Protein AF-A0A1J3K9E8-F1 (afdb_monomer)

Secondary structure (DSSP, 8-state):
-GGGGG-SPPPHHHHHHHHHHTS-GGGHHHHHHHHT-SSPPP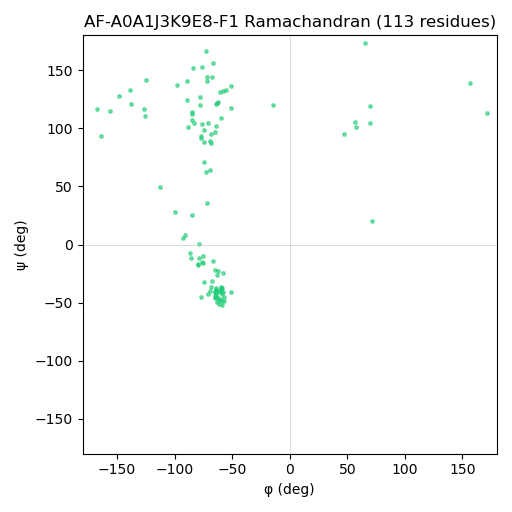HHHHHHHHHHHHHHHHHHH------------------------------------------PPP-S--GGG--

Radius of gyration: 34.12 Å; Cα contacts (8 Å, |Δi|>4): 12; chains: 1; bounding box: 52×41×103 Å

Mean predicted aligned error: 19.5 Å

Solvent-acc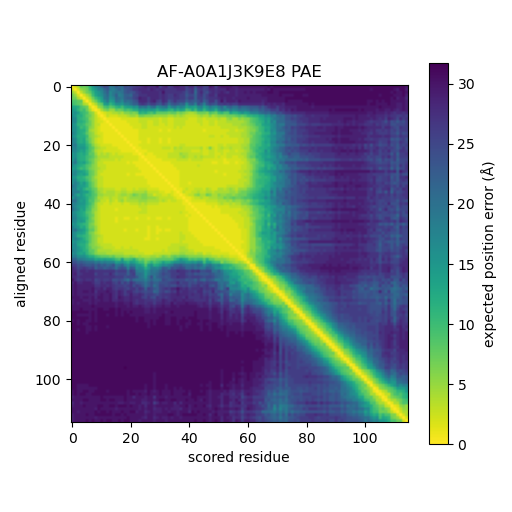essible surface area (backbone atoms only — not comparable to full-atom values): 8252 Å² total; per-residue (Å²): 121,81,73,69,78,65,74,63,81,78,49,73,64,60,54,50,52,56,54,57,72,70,55,61,78,89,47,44,70,60,50,55,57,54,72,70,45,98,61,86,79,50,72,68,58,51,51,53,52,51,53,54,48,52,54,50,51,57,57,71,72,47,84,78,77,67,80,86,78,78,84,79,79,78,82,76,81,78,82,86,83,89,78,92,77,90,78,95,77,82,89,84,83,90,84,82,90,80,90,81,85,75,84,75,78,84,85,86,72,64,82,87,74,74,124

Organism: Noccaea caerulescens (NCBI:txid107243)

Sequence (115 aa):
DELALLGKPMDQEDLIEQILAGLSEDYKPEIDAIHGRDVTISYSELHERLLNREAMIMCNESPAAMPIVAHATDTRSRQPWKNNSNQNQSRFPNQQMGPNRFSKPYLGRCQACGT

Structure (mmCIF, N/CA/C/O backbone):
data_AF-A0A1J3K9E8-F1
#
_entry.id   AF-A0A1J3K9E8-F1
#
loop_
_atom_site.group_PDB
_atom_site.id
_atom_site.type_symbol
_atom_site.label_atom_id
_atom_site.label_alt_id
_atom_site.label_comp_id
_atom_site.label_asym_id
_atom_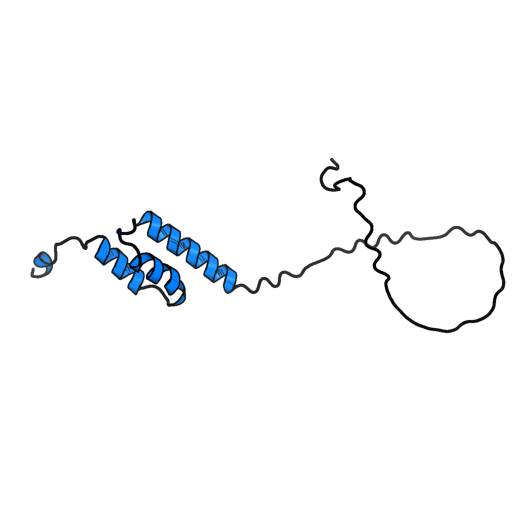site.label_entity_id
_atom_site.label_seq_id
_atom_site.pdbx_PDB_ins_code
_atom_site.Cartn_x
_atom_site.Cartn_y
_atom_site.Cartn_z
_atom_site.occupancy
_atom_site.B_iso_or_equiv
_atom_site.auth_seq_id
_atom_site.auth_comp_id
_atom_site.auth_asym_id
_atom_site.auth_atom_id
_atom_site.pdbx_PDB_model_num
ATOM 1 N N . ASP A 1 1 ? -14.010 -23.659 29.645 1.00 45.31 1 ASP A N 1
ATOM 2 C CA . ASP A 1 1 ? -13.492 -22.939 28.470 1.00 45.31 1 ASP A CA 1
ATOM 3 C C . ASP A 1 1 ? -12.684 -21.716 28.845 1.00 45.31 1 ASP A C 1
ATOM 5 O O . ASP A 1 1 ? -13.242 -20.657 29.093 1.00 45.31 1 ASP A O 1
ATOM 9 N N . GLU A 1 2 ? -11.361 -21.857 28.860 1.00 45.97 2 GLU A N 1
ATOM 10 C CA . GLU A 1 2 ? -10.431 -20.718 28.940 1.00 45.97 2 GLU A CA 1
ATOM 11 C C . GLU A 1 2 ? -10.325 -19.963 27.598 1.00 45.97 2 GLU A C 1
ATOM 13 O O . GLU A 1 2 ? -9.818 -18.848 27.549 1.00 45.97 2 GLU A O 1
ATOM 18 N N . LEU A 1 3 ? -10.889 -20.520 26.516 1.00 55.44 3 LEU A N 1
ATOM 19 C CA . LEU A 1 3 ? -10.940 -19.897 25.187 1.00 55.44 3 LEU A CA 1
ATOM 20 C C . LEU A 1 3 ? -11.984 -18.769 25.075 1.00 55.44 3 LEU A C 1
ATOM 22 O O . LEU A 1 3 ? -11.912 -17.962 24.155 1.00 55.44 3 LEU A O 1
ATOM 26 N N . ALA A 1 4 ? -12.928 -18.668 26.019 1.00 53.81 4 ALA A N 1
ATOM 27 C CA . ALA A 1 4 ? -13.939 -17.605 26.043 1.00 53.81 4 ALA A CA 1
ATOM 28 C C . ALA A 1 4 ? -13.408 -16.260 26.594 1.00 53.81 4 ALA A C 1
ATOM 30 O O . ALA A 1 4 ? -14.074 -15.236 26.459 1.00 53.81 4 ALA A O 1
ATOM 31 N N . LEU A 1 5 ? -12.208 -16.243 27.192 1.00 47.72 5 LEU A N 1
ATOM 32 C CA . LEU A 1 5 ? -11.559 -15.043 27.748 1.00 47.72 5 LEU A CA 1
ATOM 33 C C . LEU A 1 5 ? -10.758 -14.231 26.711 1.00 47.72 5 LEU A C 1
ATOM 35 O O . LEU A 1 5 ? -10.402 -13.089 26.983 1.00 47.72 5 LEU A O 1
ATOM 39 N N . LEU A 1 6 ? -10.522 -14.787 25.518 1.00 56.91 6 LEU A N 1
ATOM 40 C CA . LEU A 1 6 ? -9.852 -14.122 24.388 1.00 56.91 6 LEU A CA 1
ATOM 41 C C . LEU A 1 6 ? -10.829 -13.396 23.445 1.00 56.91 6 LEU A C 1
ATOM 43 O O . LEU A 1 6 ? -10.431 -12.915 22.392 1.00 56.91 6 LEU A O 1
ATOM 47 N N . GLY A 1 7 ? -12.110 -13.303 23.818 1.00 54.78 7 GLY A N 1
ATOM 48 C CA . GLY A 1 7 ? -13.203 -12.754 23.009 1.00 54.78 7 GLY A CA 1
ATOM 49 C C . GLY A 1 7 ? -13.203 -11.234 22.823 1.00 54.78 7 GLY A C 1
ATOM 50 O O . GLY A 1 7 ? -14.278 -10.636 22.794 1.00 54.78 7 GLY A O 1
ATOM 51 N N . LYS A 1 8 ? -12.037 -10.592 22.708 1.00 62.69 8 LYS A N 1
ATOM 52 C CA . LYS A 1 8 ? -11.972 -9.253 22.121 1.00 62.69 8 LYS A CA 1
ATOM 53 C C . LYS A 1 8 ? -11.787 -9.419 20.612 1.00 62.69 8 LYS A C 1
ATOM 55 O O . LYS A 1 8 ? -10.861 -10.126 20.216 1.00 62.69 8 LYS A O 1
ATOM 60 N 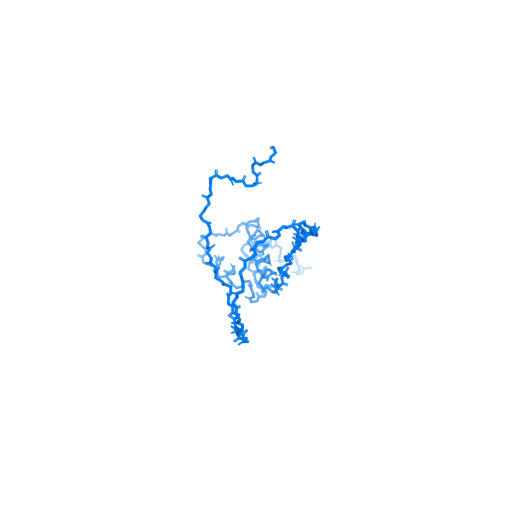N . PRO A 1 9 ? -12.663 -8.842 19.768 1.00 70.81 9 PRO A N 1
ATOM 61 C CA . PRO A 1 9 ? -12.363 -8.761 18.345 1.00 70.81 9 PRO A CA 1
ATOM 62 C C . PRO A 1 9 ? -11.008 -8.064 18.199 1.00 70.81 9 PRO A C 1
ATOM 64 O O . PRO A 1 9 ? -10.765 -7.075 18.887 1.00 70.81 9 PRO A O 1
ATOM 67 N N . MET A 1 10 ? -10.120 -8.630 17.383 1.00 79.88 10 MET A N 1
ATOM 68 C CA . MET A 1 10 ? -8.815 -8.028 17.128 1.00 79.88 10 MET A CA 1
ATOM 69 C C . MET A 1 10 ? -9.033 -6.647 16.517 1.00 79.88 10 MET A C 1
ATOM 71 O O . MET A 1 10 ? -9.866 -6.504 15.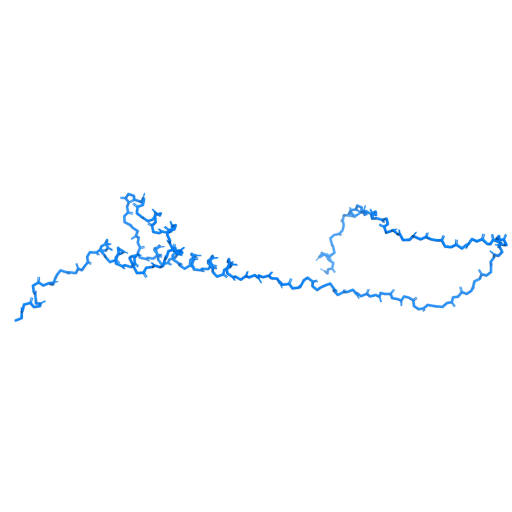613 1.00 79.88 10 MET A O 1
ATOM 75 N N . ASP A 1 11 ? -8.345 -5.643 17.053 1.00 88.81 11 ASP A N 1
ATOM 76 C CA . ASP A 1 11 ? -8.525 -4.274 16.599 1.00 88.81 11 ASP A CA 1
ATOM 77 C C . ASP A 1 11 ? -8.024 -4.135 15.152 1.00 88.81 11 ASP A C 1
ATOM 79 O O . ASP A 1 11 ? -7.231 -4.938 14.648 1.00 88.81 11 ASP A O 1
ATOM 83 N N . GLN A 1 12 ? -8.535 -3.131 14.436 1.00 90.62 12 GLN A N 1
ATOM 84 C CA . GLN A 1 12 ? -8.200 -2.950 13.021 1.00 90.62 12 GLN A CA 1
ATOM 85 C C . GLN A 1 12 ? -6.689 -2.769 12.813 1.00 90.62 12 GLN A C 1
ATOM 87 O O . GLN A 1 12 ? -6.148 -3.287 11.838 1.00 90.62 12 GLN A O 1
ATOM 92 N N . GLU A 1 13 ? -6.028 -2.061 13.729 1.00 91.19 13 GLU A N 1
ATOM 93 C CA . GLU A 1 13 ? -4.578 -1.848 13.733 1.00 91.19 13 GLU A CA 1
ATOM 94 C C . GLU A 1 13 ? -3.818 -3.174 13.851 1.00 91.19 13 GLU A C 1
ATOM 9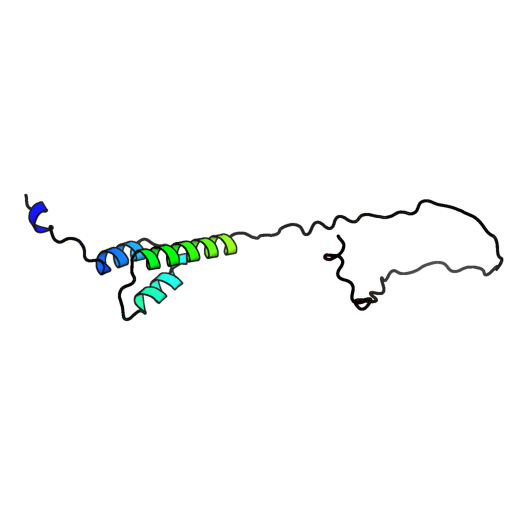6 O O . GLU A 1 13 ? -3.014 -3.480 12.975 1.00 91.19 13 GLU A O 1
ATOM 101 N N . ASP A 1 14 ? -4.162 -4.013 14.832 1.00 91.75 14 ASP A N 1
ATOM 102 C CA . ASP A 1 14 ? -3.547 -5.331 15.039 1.00 91.75 14 ASP A CA 1
ATOM 103 C C . ASP A 1 14 ? -3.694 -6.240 13.808 1.00 91.75 14 ASP A C 1
ATOM 105 O O . ASP A 1 14 ? -2.767 -6.951 13.411 1.00 91.75 14 ASP A O 1
ATOM 109 N N . LEU A 1 15 ? -4.867 -6.214 13.166 1.00 92.31 15 LEU A N 1
ATOM 110 C CA . LEU A 1 15 ? -5.111 -6.964 11.933 1.00 92.31 15 LEU A CA 1
ATOM 111 C C . LEU A 1 15 ? -4.235 -6.462 10.781 1.00 92.31 15 LEU A C 1
ATOM 113 O O . LEU A 1 15 ? -3.728 -7.269 10.001 1.00 92.31 15 LEU A O 1
ATOM 117 N N . ILE A 1 16 ? -4.057 -5.145 10.659 1.00 94.44 16 ILE A N 1
ATOM 118 C CA . ILE A 1 16 ? -3.180 -4.551 9.644 1.00 94.44 16 ILE A CA 1
ATOM 119 C C . ILE A 1 16 ? -1.730 -4.951 9.917 1.00 94.44 16 ILE A C 1
ATOM 121 O O . ILE A 1 16 ? -1.058 -5.411 8.998 1.00 94.44 16 ILE A O 1
ATOM 125 N N . GLU A 1 17 ? -1.261 -4.857 11.160 1.00 94.19 17 GLU A N 1
ATOM 126 C CA . GLU A 1 17 ? 0.089 -5.280 11.542 1.00 94.19 17 GLU A CA 1
ATOM 127 C C . GLU A 1 17 ? 0.331 -6.761 11.238 1.00 94.19 17 GLU A C 1
ATOM 129 O O . GLU A 1 17 ? 1.369 -7.115 10.676 1.00 94.19 17 GLU A O 1
ATOM 134 N N . GLN A 1 18 ? -0.643 -7.629 11.523 1.00 94.06 18 GLN A N 1
ATOM 135 C CA . GLN A 1 18 ? -0.537 -9.053 11.213 1.00 94.06 18 GLN A CA 1
ATOM 136 C C . GLN A 1 18 ? -0.445 -9.314 9.703 1.00 94.06 18 GLN A C 1
ATOM 138 O O . GLN A 1 18 ? 0.325 -10.177 9.277 1.00 94.06 18 GLN A O 1
ATOM 143 N N . ILE A 1 19 ? -1.205 -8.572 8.890 1.00 95.06 19 ILE A N 1
ATOM 144 C CA . ILE A 1 19 ? -1.114 -8.649 7.427 1.00 95.06 19 ILE A CA 1
ATOM 145 C C . ILE A 1 19 ? 0.279 -8.208 6.969 1.00 95.06 19 ILE A C 1
ATOM 147 O O . ILE A 1 19 ? 0.921 -8.934 6.212 1.00 95.06 19 ILE A O 1
ATOM 151 N N . LEU A 1 20 ? 0.766 -7.056 7.443 1.00 95.88 20 LEU A N 1
ATOM 152 C CA . LEU A 1 20 ? 2.064 -6.503 7.046 1.00 95.88 20 LEU A CA 1
ATOM 153 C C . LEU A 1 20 ? 3.236 -7.401 7.462 1.00 95.88 20 LEU A C 1
ATOM 155 O O . LEU A 1 20 ? 4.177 -7.565 6.690 1.00 95.88 20 LEU A O 1
ATOM 159 N N . ALA A 1 21 ? 3.159 -8.034 8.635 1.00 95.00 21 ALA A N 1
ATOM 160 C CA . ALA A 1 21 ? 4.164 -8.978 9.122 1.00 95.00 21 ALA A CA 1
ATOM 161 C C . ALA A 1 21 ? 4.277 -10.251 8.261 1.00 95.00 21 ALA A C 1
ATOM 163 O O . ALA A 1 21 ? 5.302 -10.930 8.301 1.00 95.00 21 ALA A O 1
ATOM 164 N N . GLY A 1 22 ? 3.232 -10.586 7.497 1.00 94.75 22 GLY A N 1
ATOM 165 C CA . GLY A 1 22 ? 3.212 -11.737 6.593 1.00 94.75 22 GLY A CA 1
ATOM 166 C C . GLY A 1 22 ? 3.769 -11.466 5.191 1.00 94.75 22 GLY A C 1
ATOM 167 O O . GLY A 1 22 ? 3.883 -12.408 4.406 1.00 94.75 22 GLY A O 1
ATOM 168 N N . LEU A 1 23 ? 4.089 -10.215 4.849 1.00 95.94 23 LEU A N 1
ATOM 169 C CA . LEU A 1 23 ? 4.561 -9.840 3.513 1.00 95.94 23 LEU A CA 1
ATOM 170 C C . LEU A 1 23 ? 6.075 -10.054 3.351 1.00 95.94 23 LEU A C 1
ATOM 172 O O . LEU A 1 23 ? 6.842 -9.972 4.310 1.00 95.94 23 LEU A O 1
ATOM 176 N N . SER A 1 24 ? 6.519 -10.317 2.116 1.00 95.31 24 SER A N 1
ATOM 177 C CA . SER A 1 24 ? 7.945 -10.433 1.781 1.00 95.31 24 SER A CA 1
ATOM 178 C C . SER A 1 24 ? 8.656 -9.072 1.785 1.00 95.31 24 SER A C 1
ATOM 180 O O . SER A 1 24 ? 8.022 -8.015 1.757 1.00 95.31 24 SER A O 1
ATOM 182 N N . GLU A 1 25 ? 9.995 -9.086 1.772 1.00 94.81 25 GLU A N 1
ATOM 183 C CA . GLU A 1 25 ? 10.825 -7.869 1.750 1.00 94.81 25 GLU A CA 1
ATOM 184 C C . GLU A 1 25 ? 10.534 -6.970 0.534 1.00 94.81 25 GLU A C 1
ATOM 186 O O . GLU A 1 25 ? 10.687 -5.750 0.604 1.00 94.81 25 GLU A O 1
ATOM 191 N N . ASP A 1 26 ? 10.011 -7.537 -0.553 1.00 95.69 26 ASP A N 1
ATOM 192 C CA . ASP A 1 26 ? 9.615 -6.780 -1.738 1.00 95.69 26 ASP A CA 1
ATOM 193 C C . ASP A 1 26 ? 8.499 -5.768 -1.451 1.00 95.69 26 ASP A C 1
ATOM 195 O O . ASP A 1 26 ? 8.390 -4.775 -2.164 1.00 95.69 26 ASP A O 1
ATOM 199 N N . TYR A 1 27 ? 7.707 -5.953 -0.393 1.00 97.19 27 TYR A N 1
ATOM 200 C CA . TYR A 1 27 ? 6.650 -5.026 0.036 1.00 97.19 27 TYR A CA 1
ATOM 201 C C . TYR A 1 27 ? 7.127 -4.004 1.076 1.00 97.19 27 TYR A C 1
ATOM 203 O O . TYR A 1 27 ? 6.332 -3.214 1.585 1.00 97.19 27 TYR A O 1
ATOM 211 N N . LYS A 1 28 ? 8.426 -3.982 1.397 1.00 95.88 28 LYS A N 1
ATOM 212 C CA . LYS A 1 28 ? 9.006 -3.046 2.367 1.00 95.88 28 LYS A CA 1
ATOM 213 C C . LYS A 1 28 ? 8.644 -1.570 2.123 1.00 95.88 28 LYS A C 1
ATOM 215 O O . LYS A 1 28 ? 8.343 -0.899 3.108 1.00 95.88 28 LYS A O 1
ATOM 220 N N . PRO A 1 29 ? 8.608 -1.048 0.879 1.00 95.88 29 PRO A N 1
ATOM 221 C CA . PRO A 1 29 ? 8.202 0.338 0.641 1.00 95.88 29 PRO A CA 1
ATOM 222 C C . PRO A 1 29 ? 6.776 0.639 1.121 1.00 95.88 29 PRO A C 1
ATOM 224 O O . PRO A 1 29 ? 6.529 1.701 1.684 1.00 95.88 29 PRO A O 1
ATOM 227 N N . GLU A 1 30 ? 5.845 -0.293 0.931 1.00 96.38 30 GLU A N 1
ATOM 228 C CA . GLU A 1 30 ? 4.457 -0.183 1.374 1.00 96.38 30 GLU A CA 1
ATOM 229 C C . GLU A 1 30 ? 4.350 -0.298 2.893 1.00 96.38 30 GLU A C 1
ATOM 231 O O . GLU A 1 30 ? 3.640 0.501 3.500 1.00 96.38 30 GLU A O 1
ATOM 236 N N . ILE A 1 31 ? 5.086 -1.228 3.509 1.00 96.38 31 ILE A N 1
ATOM 237 C CA . ILE A 1 31 ? 5.146 -1.383 4.971 1.00 96.38 31 ILE A CA 1
ATOM 238 C C . ILE A 1 31 ? 5.644 -0.083 5.620 1.00 96.38 31 ILE A C 1
ATOM 240 O O . ILE A 1 31 ? 4.975 0.471 6.491 1.00 96.38 31 ILE A O 1
ATOM 244 N N . ASP A 1 32 ? 6.778 0.448 5.154 1.00 96.44 32 ASP A N 1
ATOM 245 C CA . ASP A 1 32 ? 7.364 1.682 5.685 1.00 96.44 32 ASP A CA 1
ATOM 246 C C . ASP A 1 32 ? 6.427 2.888 5.445 1.00 96.44 32 ASP A C 1
ATOM 248 O O . ASP A 1 32 ? 6.254 3.736 6.324 1.00 96.44 32 ASP A O 1
ATOM 252 N N . ALA A 1 33 ? 5.761 2.951 4.283 1.00 95.44 33 ALA A N 1
ATOM 253 C CA . ALA A 1 33 ? 4.795 4.004 3.970 1.00 95.44 33 ALA A CA 1
ATOM 254 C C . ALA A 1 33 ? 3.527 3.948 4.836 1.00 95.44 33 ALA A C 1
ATOM 256 O O . ALA A 1 33 ? 2.937 4.996 5.097 1.00 95.44 33 ALA A O 1
ATOM 257 N N . ILE A 1 34 ? 3.091 2.759 5.260 1.00 95.31 34 ILE A N 1
ATOM 258 C CA . ILE A 1 34 ? 1.937 2.593 6.152 1.00 95.31 34 ILE A CA 1
ATOM 259 C C . ILE A 1 34 ? 2.323 2.943 7.589 1.00 95.31 34 ILE A C 1
ATOM 261 O O . ILE A 1 34 ? 1.605 3.713 8.220 1.00 95.31 34 ILE A O 1
ATOM 265 N N . HIS A 1 35 ? 3.473 2.467 8.079 1.00 94.50 35 HIS A N 1
ATOM 266 C CA . HIS A 1 35 ? 3.970 2.810 9.418 1.00 94.50 35 HIS A CA 1
ATOM 267 C C . HIS A 1 35 ? 4.279 4.305 9.586 1.00 94.50 35 HIS A C 1
ATOM 269 O O . HIS A 1 35 ? 4.234 4.823 10.696 1.00 94.50 35 HIS A O 1
ATOM 275 N N . GLY A 1 36 ? 4.589 5.013 8.496 1.00 94.69 36 GLY A N 1
ATOM 276 C CA . GLY A 1 36 ? 4.822 6.458 8.508 1.00 94.69 36 GLY A CA 1
ATOM 277 C C . GLY A 1 36 ? 3.558 7.326 8.545 1.00 94.69 36 GLY A C 1
ATOM 278 O O . GLY A 1 36 ? 3.681 8.549 8.488 1.00 94.69 36 GLY A O 1
ATOM 279 N N . ARG A 1 37 ? 2.352 6.744 8.576 1.00 94.12 37 ARG A N 1
ATOM 280 C CA . ARG A 1 37 ? 1.094 7.504 8.625 1.00 94.12 37 ARG A CA 1
ATOM 281 C C . ARG A 1 37 ? 0.669 7.796 10.059 1.00 94.12 37 ARG A C 1
ATOM 283 O O . ARG A 1 37 ? 0.688 6.915 10.905 1.00 94.12 37 ARG A O 1
ATOM 290 N N . ASP A 1 38 ? 0.152 9.004 10.274 1.00 92.50 38 ASP A N 1
ATOM 291 C CA . ASP A 1 38 ? -0.452 9.411 11.552 1.00 92.50 38 ASP A CA 1
ATOM 292 C C . ASP A 1 38 ? -1.863 8.827 11.771 1.00 92.50 38 ASP A C 1
ATOM 294 O O . ASP A 1 38 ? -2.397 8.880 12.876 1.00 92.50 38 ASP A O 1
ATOM 298 N N . VAL A 1 39 ? -2.499 8.313 10.709 1.00 92.81 39 VAL A N 1
ATOM 299 C CA . VAL A 1 39 ? -3.867 7.771 10.723 1.00 92.81 39 VAL A CA 1
ATOM 300 C C . VAL A 1 39 ? -3.863 6.346 10.191 1.00 92.81 39 VAL A C 1
ATOM 302 O O . VAL A 1 39 ? -3.186 6.038 9.205 1.00 92.81 39 VAL A O 1
ATOM 305 N N . THR A 1 40 ? -4.682 5.498 10.809 1.00 91.62 40 THR A N 1
ATOM 306 C CA . THR A 1 40 ? -4.877 4.111 10.400 1.00 91.62 40 THR A CA 1
ATOM 307 C C . THR A 1 40 ? -5.364 4.001 8.961 1.00 91.62 40 THR A C 1
ATOM 309 O O . THR A 1 40 ? -6.301 4.674 8.525 1.00 91.62 40 THR A O 1
ATOM 312 N N . ILE A 1 41 ? -4.713 3.126 8.196 1.00 95.50 41 ILE A N 1
ATOM 313 C CA . ILE A 1 41 ? -5.124 2.829 6.827 1.00 95.50 41 ILE A CA 1
ATOM 314 C C . ILE A 1 41 ? -6.426 2.015 6.836 1.00 95.50 41 ILE A C 1
ATOM 316 O O . ILE A 1 41 ? -6.631 1.131 7.669 1.00 95.50 41 ILE A O 1
ATOM 320 N N . SER A 1 42 ? -7.327 2.314 5.901 1.00 96.31 42 SER A N 1
ATOM 321 C CA . SER A 1 42 ? -8.525 1.495 5.687 1.00 96.31 42 SER A CA 1
ATOM 322 C C . SER A 1 42 ? -8.178 0.203 4.943 1.00 96.31 42 SER A C 1
ATOM 324 O O . SER A 1 42 ? -7.247 0.174 4.139 1.00 96.31 42 SER A O 1
ATOM 326 N N . TYR A 1 43 ? -8.957 -0.863 5.139 1.00 95.56 43 TYR A N 1
ATOM 327 C CA . TYR A 1 43 ? -8.712 -2.134 4.447 1.00 95.56 43 TYR A CA 1
ATOM 328 C C . TYR A 1 43 ? -8.774 -2.030 2.920 1.00 95.56 43 TYR A C 1
ATOM 330 O O . TYR A 1 43 ? -7.992 -2.685 2.236 1.00 95.56 43 TYR A O 1
ATOM 338 N N . SER A 1 44 ? -9.670 -1.200 2.376 1.00 96.88 44 SER A N 1
ATOM 339 C CA . SER A 1 44 ? -9.755 -0.976 0.929 1.00 96.88 44 SER A CA 1
ATOM 340 C C . SER A 1 44 ? -8.484 -0.331 0.390 1.00 96.88 44 SER A C 1
ATOM 342 O O . SER A 1 44 ? -7.938 -0.788 -0.609 1.00 96.88 44 SER A O 1
ATOM 344 N N . GLU A 1 45 ? -7.973 0.687 1.084 1.00 97.06 45 GLU A N 1
ATOM 345 C CA . GLU A 1 45 ? -6.755 1.369 0.659 1.00 97.06 45 GLU A CA 1
ATOM 346 C C . GLU A 1 45 ? -5.521 0.470 0.814 1.00 97.06 45 GLU A C 1
ATOM 348 O O . GLU A 1 45 ? -4.671 0.438 -0.075 1.00 97.06 45 GLU A O 1
ATOM 353 N N . LEU A 1 46 ? -5.434 -0.297 1.907 1.00 97.00 46 LEU A N 1
ATOM 354 C CA . LEU A 1 46 ? -4.376 -1.289 2.105 1.00 97.00 46 LEU A CA 1
ATOM 355 C C . LEU A 1 46 ? -4.363 -2.301 0.954 1.00 97.00 46 LEU A C 1
ATOM 357 O O . LEU A 1 46 ? -3.317 -2.547 0.358 1.00 97.00 46 LEU A O 1
ATOM 361 N N . HIS A 1 47 ? -5.528 -2.846 0.606 1.00 97.19 47 HIS A N 1
ATOM 362 C CA . HIS A 1 47 ? -5.666 -3.806 -0.483 1.00 97.19 47 HIS A CA 1
ATOM 363 C C . HIS A 1 47 ? -5.229 -3.217 -1.833 1.00 97.19 47 HIS A C 1
ATOM 365 O O . HIS A 1 47 ? -4.446 -3.835 -2.553 1.00 97.19 47 HIS A O 1
ATOM 371 N N . GLU A 1 48 ? -5.672 -2.001 -2.165 1.00 97.75 48 GLU A N 1
ATOM 372 C CA . GLU A 1 48 ? -5.260 -1.313 -3.394 1.00 97.75 48 GLU A CA 1
ATOM 373 C C . GLU A 1 48 ? -3.746 -1.064 -3.445 1.00 97.75 48 GLU A C 1
ATOM 375 O O . GLU A 1 48 ? -3.119 -1.235 -4.492 1.00 97.75 48 GLU A O 1
ATOM 380 N N . ARG A 1 49 ? -3.135 -0.678 -2.321 1.00 96.44 49 ARG A N 1
ATOM 381 C CA . ARG A 1 49 ? -1.684 -0.469 -2.218 1.00 96.44 49 ARG A CA 1
ATOM 382 C C . ARG A 1 49 ? -0.910 -1.755 -2.494 1.00 96.44 49 ARG A C 1
ATOM 384 O O . ARG A 1 49 ? 0.013 -1.729 -3.305 1.00 96.44 49 ARG A O 1
ATOM 391 N N . LEU A 1 50 ? -1.309 -2.862 -1.869 1.00 97.00 50 LEU A N 1
ATOM 392 C CA . LEU A 1 50 ? -0.652 -4.157 -2.053 1.00 97.00 50 LEU A CA 1
ATOM 393 C C . LEU A 1 50 ? -0.791 -4.667 -3.491 1.00 97.00 50 LEU A C 1
ATOM 395 O O . LEU A 1 50 ? 0.203 -5.084 -4.080 1.00 97.00 50 LEU A O 1
ATOM 399 N N . LEU A 1 51 ? -1.978 -4.543 -4.091 1.00 97.31 51 LEU A N 1
ATOM 400 C CA . LEU A 1 51 ? -2.224 -4.955 -5.476 1.00 97.31 51 LEU A CA 1
ATOM 401 C C . LEU A 1 51 ? -1.385 -4.148 -6.481 1.00 97.31 51 LEU A C 1
ATOM 403 O O . LEU A 1 51 ? -0.826 -4.697 -7.431 1.00 97.31 51 LEU A O 1
ATOM 407 N N . ASN A 1 52 ? -1.247 -2.840 -6.255 1.00 96.50 52 ASN A N 1
ATOM 408 C CA . ASN A 1 52 ? -0.374 -2.001 -7.075 1.00 96.50 52 ASN A CA 1
ATOM 409 C C . ASN A 1 52 ? 1.101 -2.392 -6.920 1.00 96.50 52 ASN A C 1
ATOM 411 O O . ASN A 1 52 ? 1.826 -2.446 -7.916 1.00 96.50 52 ASN A O 1
ATOM 415 N N . ARG A 1 53 ? 1.549 -2.691 -5.694 1.00 95.81 53 ARG A N 1
ATOM 416 C CA . ARG A 1 53 ? 2.924 -3.132 -5.449 1.00 95.81 53 ARG A CA 1
ATOM 417 C C . ARG A 1 53 ? 3.227 -4.453 -6.143 1.00 95.81 53 ARG A C 1
ATOM 419 O O . ARG A 1 53 ? 4.256 -4.561 -6.805 1.00 95.81 53 ARG A O 1
ATOM 426 N N . GLU A 1 54 ? 2.323 -5.419 -6.045 1.00 95.38 54 GLU A N 1
ATOM 427 C CA . GLU A 1 54 ? 2.439 -6.710 -6.722 1.00 95.38 54 GLU A CA 1
ATOM 428 C C . GLU A 1 54 ? 2.580 -6.528 -8.240 1.00 95.38 54 GLU A C 1
ATOM 430 O O . GLU A 1 54 ? 3.487 -7.087 -8.859 1.00 95.38 54 GLU A O 1
ATOM 435 N N . ALA A 1 55 ? 1.757 -5.662 -8.843 1.00 94.62 55 ALA A N 1
ATOM 436 C CA . ALA A 1 55 ? 1.866 -5.336 -10.263 1.00 94.62 55 ALA A CA 1
ATOM 437 C C . ALA A 1 55 ? 3.238 -4.742 -10.629 1.00 94.62 55 ALA A C 1
ATOM 439 O O . ALA A 1 55 ? 3.804 -5.097 -11.667 1.00 94.62 55 ALA A O 1
ATOM 440 N N . MET A 1 56 ? 3.801 -3.877 -9.778 1.00 93.38 56 MET A N 1
ATOM 441 C CA . MET A 1 56 ? 5.145 -3.327 -9.983 1.00 93.38 56 MET A CA 1
ATOM 442 C C . MET A 1 56 ? 6.226 -4.406 -9.904 1.00 93.38 56 MET A C 1
ATOM 444 O O . MET A 1 56 ? 7.102 -4.440 -10.765 1.00 93.38 56 MET A O 1
ATOM 448 N N . ILE A 1 57 ? 6.152 -5.301 -8.915 1.00 93.44 57 ILE A N 1
ATOM 449 C CA . ILE A 1 57 ? 7.094 -6.419 -8.764 1.00 93.44 57 ILE A CA 1
ATOM 450 C C . ILE A 1 57 ? 7.058 -7.297 -10.021 1.00 93.44 57 ILE A C 1
ATOM 452 O O . ILE A 1 57 ? 8.097 -7.510 -10.645 1.00 93.44 57 ILE A O 1
ATOM 456 N N . MET A 1 58 ? 5.866 -7.686 -10.486 1.00 90.94 58 MET A N 1
ATOM 457 C CA . MET A 1 58 ? 5.704 -8.484 -11.708 1.00 90.94 58 MET A CA 1
ATOM 458 C C . MET A 1 58 ? 6.272 -7.796 -12.961 1.00 90.94 58 MET A C 1
ATOM 460 O O . MET A 1 58 ? 6.855 -8.454 -13.825 1.00 90.94 58 MET A O 1
ATOM 464 N N . CYS A 1 59 ? 6.127 -6.472 -13.080 1.00 87.06 59 CYS A N 1
ATOM 465 C CA . CYS A 1 59 ? 6.703 -5.716 -14.196 1.00 87.06 59 CYS A CA 1
ATOM 466 C C . CYS A 1 59 ? 8.235 -5.669 -14.141 1.00 87.06 59 CYS A C 1
ATOM 468 O O . CYS A 1 59 ? 8.885 -5.716 -15.183 1.00 87.06 59 CYS A O 1
ATOM 470 N N . ASN A 1 60 ? 8.810 -5.571 -12.943 1.00 79.50 60 ASN A N 1
ATOM 471 C CA . ASN A 1 60 ? 10.254 -5.526 -12.732 1.00 79.50 60 ASN A CA 1
ATOM 472 C C . ASN A 1 60 ? 10.928 -6.894 -12.919 1.00 79.50 60 ASN A C 1
ATOM 474 O O . ASN A 1 60 ? 12.071 -6.948 -13.371 1.00 79.50 60 ASN A O 1
ATOM 478 N N . GLU A 1 61 ? 10.233 -7.984 -12.597 1.00 71.50 61 GLU A N 1
ATOM 479 C CA . GLU A 1 61 ? 10.726 -9.354 -12.777 1.00 71.50 61 GLU A CA 1
ATOM 480 C C . GLU A 1 61 ? 10.599 -9.862 -14.216 1.00 71.50 61 GLU A C 1
ATOM 482 O O . GLU A 1 61 ? 11.269 -10.825 -14.592 1.00 71.50 61 GLU A O 1
ATOM 487 N N . SER A 1 62 ? 9.778 -9.217 -15.049 1.00 63.22 62 SER A N 1
ATOM 488 C CA . SER A 1 62 ? 9.685 -9.542 -16.468 1.00 63.22 62 SER A CA 1
ATOM 489 C C . SER A 1 62 ? 10.773 -8.802 -17.255 1.00 63.22 62 SER A C 1
ATOM 491 O O . SER A 1 62 ? 10.637 -7.600 -17.506 1.00 63.22 62 SER A O 1
ATOM 493 N N . PRO A 1 63 ? 11.840 -9.471 -17.739 1.00 60.41 63 PRO A N 1
ATOM 494 C CA . PRO A 1 63 ? 12.624 -8.914 -18.824 1.00 60.41 63 PRO A CA 1
ATOM 495 C C . PRO A 1 63 ? 11.729 -8.952 -20.061 1.00 60.41 63 PRO A C 1
ATOM 497 O O . PRO A 1 63 ? 11.746 -9.914 -20.829 1.00 60.41 63 PRO A O 1
ATOM 500 N N . ALA A 1 64 ? 10.925 -7.909 -20.263 1.00 62.84 64 ALA A N 1
ATOM 501 C CA . ALA A 1 64 ? 10.172 -7.700 -21.488 1.00 62.84 64 ALA A CA 1
ATOM 502 C C . ALA A 1 64 ? 11.152 -7.351 -22.625 1.00 62.84 64 ALA A C 1
ATOM 504 O O . ALA A 1 64 ? 11.123 -6.267 -23.202 1.00 62.84 64 ALA A O 1
ATOM 505 N N . ALA A 1 65 ? 12.036 -8.289 -22.973 1.00 65.12 65 ALA A N 1
ATOM 506 C CA . ALA A 1 65 ? 12.739 -8.333 -24.241 1.00 65.12 65 ALA A CA 1
ATOM 507 C C . ALA A 1 65 ? 11.727 -8.754 -25.312 1.00 65.12 65 ALA A C 1
ATOM 509 O O . ALA A 1 65 ? 11.824 -9.816 -25.924 1.00 65.12 65 ALA A O 1
ATOM 510 N N . MET A 1 66 ? 10.701 -7.926 -25.504 1.00 66.00 66 MET A N 1
ATOM 511 C CA . MET A 1 66 ? 9.808 -8.064 -26.638 1.00 66.00 66 MET A CA 1
ATOM 512 C C . MET A 1 66 ? 10.664 -7.815 -27.883 1.00 66.00 66 MET A C 1
ATOM 514 O O . MET A 1 66 ? 11.277 -6.746 -27.988 1.00 66.00 66 MET A O 1
ATOM 518 N N . PRO A 1 67 ? 10.774 -8.773 -28.820 1.00 67.81 67 PRO A N 1
ATOM 519 C CA . PRO A 1 67 ? 11.534 -8.537 -30.031 1.00 67.81 67 PRO A CA 1
ATOM 520 C C . PRO A 1 67 ? 10.863 -7.392 -30.787 1.00 67.81 67 PRO A C 1
ATOM 522 O O . PRO A 1 67 ? 9.683 -7.462 -31.130 1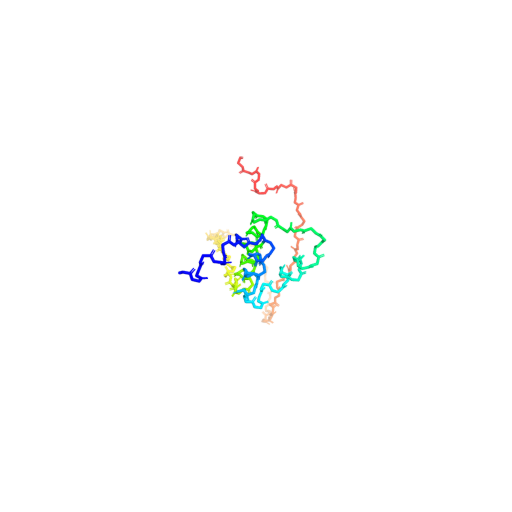.00 67.81 67 PRO A O 1
ATOM 525 N N . ILE A 1 68 ? 11.615 -6.325 -31.056 1.00 68.69 68 ILE A N 1
ATOM 526 C CA . ILE A 1 68 ? 11.188 -5.280 -31.985 1.00 68.69 68 ILE A CA 1
ATOM 527 C C . ILE A 1 68 ? 11.209 -5.917 -33.382 1.00 68.69 68 ILE A C 1
ATOM 529 O O . ILE A 1 68 ? 12.231 -5.924 -34.067 1.00 68.69 68 ILE A O 1
ATOM 533 N N . VAL A 1 69 ? 10.093 -6.524 -33.787 1.00 70.81 69 VAL A N 1
ATOM 534 C CA . VAL A 1 69 ? 9.917 -7.094 -35.127 1.00 70.81 69 VAL A CA 1
ATOM 535 C C . VAL A 1 69 ? 9.509 -5.985 -36.090 1.00 70.81 69 VAL A C 1
ATOM 537 O O . VAL A 1 69 ? 8.370 -5.528 -36.100 1.00 70.81 69 VAL A O 1
ATOM 540 N N . ALA A 1 70 ? 10.452 -5.544 -36.920 1.00 71.81 70 ALA A N 1
ATOM 541 C CA . ALA A 1 70 ? 10.158 -4.685 -38.059 1.00 71.81 70 ALA A CA 1
ATOM 542 C C . ALA A 1 70 ? 9.754 -5.553 -39.263 1.00 71.81 70 ALA A C 1
ATOM 544 O O . ALA A 1 70 ? 10.576 -6.296 -39.800 1.00 71.81 70 ALA A O 1
ATOM 545 N N . HIS A 1 71 ? 8.501 -5.450 -39.718 1.00 69.44 71 HIS A N 1
ATOM 546 C CA . HIS A 1 71 ? 8.077 -6.046 -40.986 1.00 69.44 71 HIS A CA 1
ATOM 547 C C . HIS A 1 71 ? 8.567 -5.163 -42.144 1.00 69.44 71 HIS A C 1
ATOM 549 O O . HIS A 1 71 ? 7.909 -4.200 -42.539 1.00 69.44 71 HIS A O 1
ATOM 555 N N . ALA A 1 72 ? 9.757 -5.453 -42.671 1.00 63.28 72 ALA A N 1
ATOM 556 C CA . ALA A 1 72 ? 10.285 -4.761 -43.841 1.00 63.28 72 ALA A CA 1
ATOM 557 C C . ALA A 1 72 ? 9.552 -5.241 -45.104 1.00 63.28 72 ALA A C 1
ATOM 559 O O . ALA A 1 72 ? 9.872 -6.285 -45.670 1.00 63.28 72 ALA A O 1
ATOM 560 N N . THR A 1 73 ? 8.563 -4.477 -45.561 1.00 63.28 73 THR A N 1
ATOM 561 C CA . THR A 1 73 ? 7.952 -4.694 -46.876 1.00 63.28 73 THR A CA 1
ATOM 562 C C . THR A 1 73 ? 8.903 -4.141 -47.943 1.00 63.28 73 THR A C 1
ATOM 564 O O . THR A 1 73 ? 8.903 -2.949 -48.238 1.00 63.28 73 THR A O 1
ATOM 567 N N . ASP A 1 74 ? 9.768 -5.001 -48.485 1.00 60.12 74 ASP A N 1
ATOM 568 C CA . ASP A 1 74 ? 10.673 -4.684 -49.597 1.00 60.12 74 ASP A CA 1
ATOM 569 C C . ASP A 1 74 ? 9.832 -4.483 -50.871 1.00 60.12 74 ASP A C 1
ATOM 571 O O . ASP A 1 74 ? 9.455 -5.443 -51.550 1.00 60.12 74 ASP A O 1
ATOM 575 N N . THR A 1 75 ? 9.477 -3.235 -51.196 1.00 61.50 75 THR A N 1
ATOM 576 C CA . THR A 1 75 ? 8.841 -2.903 -52.478 1.00 61.50 75 THR A CA 1
ATOM 577 C C . THR A 1 75 ? 9.894 -2.962 -53.582 1.00 61.50 75 THR A C 1
ATOM 579 O O . THR A 1 75 ? 10.316 -1.942 -54.134 1.00 61.50 75 THR A O 1
ATOM 582 N N . ARG A 1 76 ? 10.339 -4.177 -53.918 1.00 55.28 76 ARG A N 1
ATOM 583 C CA . ARG A 1 76 ? 11.118 -4.427 -55.129 1.00 55.28 76 ARG A CA 1
ATOM 584 C C . ARG A 1 76 ? 10.238 -4.139 -56.336 1.00 55.28 76 ARG A C 1
ATOM 586 O O . ARG A 1 76 ? 9.493 -5.002 -56.795 1.00 55.28 76 ARG A O 1
ATOM 593 N N . SER A 1 77 ? 10.369 -2.939 -56.890 1.00 56.81 77 SER A N 1
ATOM 594 C CA . SER A 1 77 ? 9.947 -2.670 -58.261 1.00 56.81 77 SER A CA 1
ATOM 595 C C . SER A 1 77 ? 10.813 -3.514 -59.203 1.00 56.81 77 SER A C 1
ATOM 597 O O . SER A 1 77 ? 11.994 -3.238 -59.434 1.00 56.81 77 SER A O 1
ATOM 599 N N . ARG A 1 78 ? 10.241 -4.615 -59.698 1.00 48.41 78 ARG A N 1
ATOM 600 C CA . ARG A 1 78 ? 10.825 -5.427 -60.765 1.00 48.41 78 ARG A CA 1
ATOM 601 C C . ARG A 1 78 ? 10.621 -4.721 -62.118 1.00 48.41 78 ARG A C 1
ATOM 603 O O . ARG A 1 78 ? 9.556 -4.865 -62.693 1.00 48.41 78 ARG A O 1
ATOM 610 N N . GLN A 1 79 ? 11.703 -4.111 -62.626 1.00 54.84 79 GLN A N 1
ATOM 611 C CA . GLN A 1 79 ? 12.222 -4.221 -64.015 1.00 54.84 79 GLN A CA 1
ATOM 612 C C . GLN A 1 79 ? 11.349 -3.668 -65.191 1.00 54.84 79 GLN A C 1
ATOM 614 O O . GLN A 1 79 ? 10.182 -3.351 -65.015 1.00 54.84 79 GLN A O 1
ATOM 619 N N . PRO A 1 80 ? 11.841 -3.624 -66.453 1.00 56.19 80 PRO A N 1
ATOM 620 C CA . PRO A 1 80 ? 13.014 -2.892 -66.955 1.00 56.19 80 PRO A CA 1
ATOM 621 C C . PRO A 1 80 ? 12.729 -2.228 -68.322 1.00 56.19 80 PRO A C 1
ATOM 623 O O . PRO A 1 80 ? 12.457 -2.936 -69.287 1.00 56.19 80 PRO A O 1
ATOM 626 N N . TRP A 1 81 ? 12.843 -0.909 -68.491 1.00 36.41 81 TRP A N 1
ATOM 627 C CA . TRP A 1 81 ? 12.739 -0.327 -69.841 1.00 36.41 81 TRP A CA 1
ATOM 628 C C . TRP A 1 81 ? 13.952 0.537 -70.170 1.00 36.41 81 TRP A C 1
ATOM 630 O O . TRP A 1 81 ? 14.215 1.577 -69.574 1.00 36.41 81 TRP A O 1
ATOM 640 N N . LYS A 1 82 ? 14.728 -0.005 -71.112 1.00 48.81 82 LYS A N 1
ATOM 641 C CA . LYS A 1 82 ? 15.894 0.577 -71.767 1.00 48.81 82 LYS A CA 1
ATOM 642 C C . LYS A 1 82 ? 15.558 1.973 -72.294 1.00 48.81 82 LYS A C 1
ATOM 644 O O . LYS A 1 82 ? 14.570 2.115 -73.005 1.00 48.81 82 LYS A O 1
ATOM 649 N N . ASN A 1 83 ? 16.454 2.937 -72.093 1.00 39.16 83 ASN A N 1
ATOM 650 C CA . ASN A 1 83 ? 16.914 3.740 -73.221 1.00 39.16 83 ASN A CA 1
ATOM 651 C C . ASN A 1 83 ? 18.292 4.366 -72.979 1.00 39.16 83 ASN A C 1
ATOM 653 O O . ASN A 1 83 ? 18.520 5.174 -72.087 1.00 39.16 83 ASN A O 1
ATOM 657 N N . ASN A 1 84 ? 19.192 3.883 -73.825 1.00 47.41 84 ASN A N 1
ATOM 658 C CA . ASN A 1 84 ? 20.426 4.437 -74.349 1.00 47.41 84 ASN A CA 1
ATOM 659 C C . ASN A 1 84 ? 20.647 5.954 -74.165 1.00 47.41 84 ASN A C 1
ATOM 661 O O . ASN A 1 84 ? 19.928 6.756 -74.751 1.00 47.41 84 ASN A O 1
ATOM 665 N N . SER A 1 85 ? 21.728 6.326 -73.474 1.00 41.06 85 SER A N 1
ATOM 666 C CA . SER A 1 85 ? 22.587 7.443 -73.886 1.00 41.06 85 SER A CA 1
ATOM 667 C C . SER A 1 85 ? 23.933 7.379 -73.157 1.00 41.06 85 SER A C 1
ATOM 669 O O . SER A 1 85 ? 24.093 7.880 -72.052 1.00 41.06 85 SER A O 1
ATOM 671 N N . ASN A 1 86 ? 24.897 6.737 -73.812 1.00 43.19 86 ASN A N 1
ATOM 672 C CA . ASN A 1 86 ? 26.187 7.342 -74.137 1.00 43.19 86 ASN A CA 1
ATOM 673 C C . ASN A 1 86 ? 26.931 8.102 -73.012 1.00 43.19 86 ASN A C 1
ATOM 675 O O . ASN A 1 86 ? 26.767 9.310 -72.878 1.00 43.19 86 ASN A O 1
ATOM 679 N N . GLN A 1 87 ? 27.855 7.434 -72.311 1.00 43.94 87 GLN A N 1
ATOM 680 C CA . GLN A 1 87 ? 29.228 7.948 -72.196 1.00 43.94 87 GLN A CA 1
ATOM 681 C C . GLN A 1 87 ? 30.191 6.904 -71.622 1.00 43.94 87 GLN A C 1
ATOM 683 O O . GLN A 1 87 ? 30.088 6.468 -70.479 1.00 43.94 87 GLN A O 1
ATOM 688 N N . ASN A 1 88 ? 31.158 6.537 -72.462 1.00 44.34 88 ASN A N 1
ATOM 689 C CA . ASN A 1 88 ? 32.421 5.932 -72.071 1.00 44.34 88 ASN A CA 1
ATOM 690 C C . ASN A 1 88 ? 33.085 6.768 -70.970 1.00 44.34 88 ASN A C 1
ATOM 692 O O . ASN A 1 88 ? 33.526 7.883 -71.244 1.00 44.34 88 ASN A O 1
ATOM 696 N N . GLN A 1 89 ? 33.271 6.195 -69.783 1.00 43.78 89 GLN A N 1
ATOM 697 C CA . GLN A 1 89 ? 34.491 6.448 -69.029 1.00 43.78 89 GLN A CA 1
ATOM 698 C C . GLN A 1 89 ? 34.880 5.231 -68.193 1.00 43.78 89 GLN A C 1
ATOM 700 O O . GLN A 1 89 ? 34.091 4.614 -67.484 1.00 43.78 89 GLN A O 1
ATOM 705 N N . SER A 1 90 ? 36.130 4.853 -68.397 1.00 41.84 90 SER A N 1
ATOM 706 C CA . SER A 1 90 ? 36.772 3.635 -67.953 1.00 41.84 90 SER A CA 1
ATOM 707 C C . SER A 1 90 ? 37.041 3.616 -66.445 1.00 41.84 90 SER A C 1
ATOM 709 O O . SER A 1 90 ? 37.494 4.603 -65.884 1.00 41.84 90 SER A O 1
ATOM 711 N N . ARG A 1 91 ? 36.899 2.414 -65.870 1.00 43.41 91 ARG A N 1
ATOM 712 C CA . ARG A 1 91 ? 37.680 1.831 -64.758 1.00 43.41 91 ARG A CA 1
ATOM 713 C C . ARG A 1 91 ? 37.753 2.598 -63.424 1.00 43.41 91 ARG A C 1
ATOM 715 O O . ARG A 1 91 ? 38.641 3.413 -63.224 1.00 43.41 91 ARG A O 1
ATOM 722 N N . PHE A 1 92 ? 37.008 2.095 -62.436 1.00 37.66 92 PHE A N 1
ATOM 723 C CA . PHE A 1 92 ? 37.439 2.067 -61.030 1.00 37.66 92 PHE A CA 1
ATOM 724 C C . PHE A 1 92 ? 37.042 0.726 -60.394 1.00 37.66 92 PHE A C 1
ATOM 726 O O . PHE A 1 92 ? 35.889 0.317 -60.555 1.00 37.66 92 PHE A O 1
ATOM 733 N N . PRO A 1 93 ? 37.933 0.027 -59.664 1.00 47.16 93 PRO A N 1
ATOM 734 C CA . PRO A 1 93 ? 37.521 -1.001 -58.726 1.00 47.16 93 PRO A CA 1
ATOM 735 C C . PRO A 1 93 ? 37.468 -0.446 -57.292 1.00 47.16 93 PRO A C 1
ATOM 737 O O . PRO A 1 93 ? 38.409 0.191 -56.833 1.00 47.16 93 PRO A O 1
ATOM 740 N N . ASN A 1 94 ? 36.396 -0.825 -56.590 1.00 37.75 94 ASN A N 1
ATOM 741 C CA . ASN A 1 94 ? 36.306 -1.035 -55.140 1.00 37.75 94 ASN A CA 1
ATOM 742 C C . ASN A 1 94 ? 36.376 0.198 -54.198 1.00 37.75 94 ASN A C 1
ATOM 744 O O . ASN A 1 94 ? 37.411 0.844 -54.094 1.00 37.75 94 ASN A O 1
ATOM 748 N N . GLN A 1 95 ? 35.310 0.43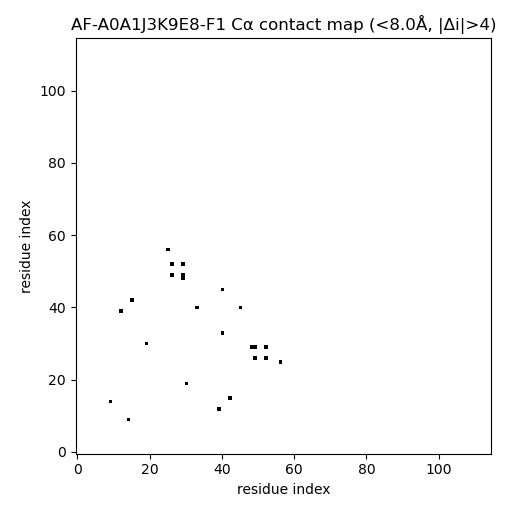4 -53.411 1.00 36.88 95 GLN A N 1
ATOM 749 C CA . GLN A 1 95 ? 35.286 0.305 -51.933 1.00 36.88 95 GLN A CA 1
ATOM 750 C C . GLN A 1 95 ? 34.187 1.146 -51.233 1.00 36.88 95 GLN A C 1
ATOM 752 O O . GLN A 1 95 ? 34.000 2.315 -51.541 1.00 36.88 95 GLN A O 1
ATOM 757 N N . GLN A 1 96 ? 33.566 0.518 -50.217 1.00 37.81 96 GLN A N 1
ATOM 758 C CA . GLN A 1 96 ? 32.935 1.080 -48.996 1.00 37.81 96 GLN A CA 1
ATOM 759 C C . GLN A 1 96 ? 31.623 1.887 -49.159 1.00 37.81 96 GLN A C 1
ATOM 761 O O . GLN A 1 96 ? 31.593 2.974 -49.712 1.00 37.81 96 GLN A O 1
ATOM 766 N N . MET A 1 97 ? 30.447 1.339 -48.818 1.00 42.50 97 MET A N 1
ATOM 767 C CA . MET A 1 97 ? 29.867 1.141 -47.467 1.00 42.50 97 MET A CA 1
ATOM 768 C C . MET A 1 97 ? 29.715 2.433 -46.641 1.00 42.50 97 MET A C 1
ATOM 770 O O . MET A 1 97 ? 30.659 2.880 -46.001 1.00 42.50 97 MET A O 1
ATOM 774 N N . GLY A 1 98 ? 28.486 2.964 -46.584 1.00 36.94 98 GLY A N 1
ATOM 775 C CA . GLY A 1 98 ? 28.044 3.934 -45.571 1.00 36.94 98 GLY A CA 1
ATOM 776 C C . GLY A 1 98 ? 26.657 4.529 -45.876 1.00 36.94 98 GLY A C 1
ATOM 777 O O . GLY A 1 98 ? 26.526 5.244 -46.868 1.00 36.94 98 GLY A O 1
ATOM 778 N N . PRO A 1 99 ? 25.597 4.271 -45.079 1.00 46.53 99 PRO A N 1
ATOM 779 C CA . PRO A 1 99 ? 24.286 4.857 -45.331 1.00 46.53 99 PRO A CA 1
ATOM 780 C C . PRO A 1 99 ? 24.202 6.255 -44.707 1.00 46.53 99 PRO A C 1
ATOM 782 O O . PRO A 1 99 ? 24.183 6.420 -43.486 1.00 46.53 99 PRO A O 1
ATOM 785 N N . ASN A 1 100 ? 24.125 7.267 -45.568 1.00 42.56 100 ASN A N 1
ATOM 786 C CA . ASN A 1 100 ? 23.919 8.658 -45.185 1.00 42.56 100 ASN A CA 1
ATOM 787 C C . ASN A 1 100 ? 22.471 8.845 -44.687 1.00 42.56 100 ASN A C 1
ATOM 789 O O . ASN A 1 100 ? 21.518 8.849 -45.470 1.00 42.56 100 ASN A O 1
ATOM 793 N N . ARG A 1 101 ? 22.300 8.955 -43.364 1.00 53.56 101 ARG A N 1
ATOM 794 C CA . ARG A 1 101 ? 21.021 9.238 -42.698 1.00 53.56 101 ARG A CA 1
ATOM 795 C C . ARG A 1 101 ? 20.658 10.714 -42.880 1.00 53.56 101 ARG A C 1
ATOM 797 O O . ARG A 1 101 ? 20.961 11.535 -42.022 1.00 53.56 101 ARG A O 1
ATOM 804 N N . PHE A 1 102 ? 19.961 11.050 -43.959 1.00 51.28 102 PHE A N 1
ATOM 805 C CA . PHE A 1 102 ? 19.241 12.323 -44.029 1.00 51.28 102 PHE A CA 1
ATOM 806 C C . PHE A 1 102 ? 17.836 12.139 -43.450 1.00 51.28 102 PHE A C 1
ATOM 808 O O . PHE A 1 102 ? 16.945 11.583 -44.094 1.00 51.28 102 PHE A O 1
ATOM 815 N N . SER A 1 103 ? 17.669 12.589 -42.203 1.00 61.22 103 SER A N 1
ATOM 816 C CA . SER A 1 103 ? 16.370 12.775 -41.552 1.00 61.22 103 SER A CA 1
ATOM 817 C C . SER A 1 103 ? 15.560 13.779 -42.372 1.00 61.22 103 SER A C 1
ATOM 819 O O . SER A 1 103 ? 15.914 14.955 -42.456 1.00 61.22 103 SER A O 1
ATOM 821 N N . LYS A 1 104 ? 14.517 13.305 -43.055 1.00 65.06 104 LYS A N 1
ATOM 822 C CA . LYS A 1 104 ? 13.610 14.172 -43.811 1.00 65.06 104 LYS A CA 1
ATOM 823 C C . LYS A 1 104 ? 12.647 14.838 -42.820 1.00 65.06 104 LYS A C 1
ATOM 825 O O . LYS A 1 104 ? 12.019 14.115 -42.046 1.00 65.06 104 LYS A O 1
ATOM 830 N N . PRO A 1 105 ? 12.512 16.174 -42.827 1.00 65.31 105 PRO A N 1
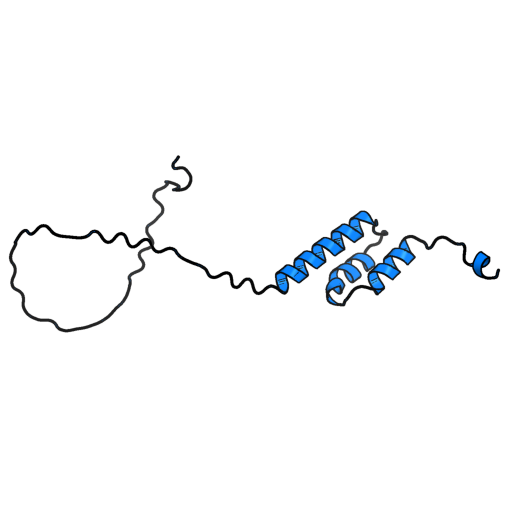ATOM 831 C CA . PRO A 1 105 ? 11.600 16.863 -41.927 1.00 65.31 105 PRO A CA 1
ATOM 832 C C . PRO A 1 105 ? 10.143 16.545 -42.280 1.00 65.31 105 PRO A C 1
ATOM 834 O O . PRO A 1 105 ? 9.778 16.376 -43.445 1.00 65.31 105 PRO A O 1
ATOM 837 N N . TYR A 1 106 ? 9.317 16.440 -41.244 1.00 66.56 106 TYR A N 1
ATOM 838 C CA . TYR A 1 106 ? 7.908 16.079 -41.333 1.00 66.56 106 TYR A CA 1
ATOM 839 C C . TYR A 1 106 ? 7.105 17.125 -42.127 1.00 66.56 106 TYR A C 1
ATOM 841 O O . TYR A 1 106 ? 7.050 18.294 -41.755 1.00 66.56 106 TYR A O 1
ATOM 849 N N . LEU A 1 107 ? 6.451 16.691 -43.211 1.00 70.19 107 LEU A N 1
ATOM 850 C CA . LEU A 1 107 ? 5.700 17.538 -44.155 1.00 70.19 107 LEU A CA 1
ATOM 851 C C . LEU A 1 107 ? 4.245 17.819 -43.720 1.00 70.19 107 LEU A C 1
ATOM 853 O O . LEU A 1 107 ? 3.378 18.067 -44.556 1.00 70.19 107 LEU A O 1
ATOM 857 N N . GLY A 1 108 ? 3.954 17.769 -42.417 1.00 62.38 108 GLY A N 1
ATOM 858 C CA . GLY A 1 108 ? 2.667 18.221 -41.875 1.00 62.38 108 GLY A CA 1
ATOM 859 C C . GLY A 1 108 ? 1.462 17.325 -42.180 1.00 62.38 108 GLY A C 1
ATOM 860 O O . GLY A 1 108 ? 0.330 17.793 -42.091 1.00 62.38 108 GLY A O 1
ATOM 861 N N . ARG A 1 109 ? 1.663 16.048 -42.530 1.00 66.00 109 ARG A N 1
ATOM 862 C CA . ARG A 1 109 ? 0.561 15.089 -42.718 1.00 66.00 109 ARG A CA 1
ATOM 863 C C . ARG A 1 109 ? 0.779 13.833 -41.887 1.00 66.00 109 ARG A C 1
ATOM 865 O O . ARG A 1 109 ? 1.735 13.092 -42.106 1.00 66.00 109 ARG A O 1
ATOM 872 N N . CYS A 1 110 ? -0.130 13.615 -40.940 1.00 65.25 110 CYS A N 1
ATOM 873 C CA . CYS A 1 110 ? -0.116 12.454 -40.066 1.00 65.25 110 CYS A CA 1
ATOM 874 C C . CYS A 1 110 ? -0.659 11.255 -40.843 1.00 65.25 110 CYS A C 1
ATOM 876 O O . CYS A 1 110 ? -1.801 11.281 -41.298 1.00 65.25 110 CYS A O 1
ATOM 878 N N . GLN A 1 111 ? 0.148 10.203 -40.989 1.00 61.56 111 GLN A N 1
ATOM 879 C CA . GLN A 1 111 ? -0.268 8.965 -41.659 1.00 61.56 111 GLN A CA 1
ATOM 880 C C . GLN A 1 111 ? -1.353 8.197 -40.884 1.00 61.56 111 GLN A C 1
ATOM 882 O O . GLN A 1 111 ? -2.002 7.339 -41.469 1.00 61.56 111 GLN A O 1
ATOM 887 N N . ALA A 1 112 ? -1.593 8.524 -39.608 1.00 59.69 112 ALA A N 1
ATOM 888 C CA . ALA A 1 112 ? -2.698 7.959 -38.831 1.00 59.69 112 ALA A CA 1
ATOM 889 C C . ALA A 1 112 ? -4.055 8.622 -39.131 1.00 59.69 112 ALA A C 1
ATOM 891 O O . ALA A 1 112 ? -5.091 8.054 -38.812 1.00 59.69 112 ALA A O 1
ATOM 892 N N . CYS A 1 113 ? -4.072 9.804 -39.755 1.00 63.22 113 CYS A N 1
ATOM 893 C CA . CYS A 1 113 ? -5.303 10.551 -40.045 1.00 63.22 113 CYS A CA 1
ATOM 894 C C . CYS A 1 113 ? -5.772 10.368 -41.501 1.00 63.22 113 CYS A C 1
ATOM 896 O O . CYS A 1 113 ? -6.358 11.276 -42.083 1.00 63.22 113 CYS A O 1
ATOM 898 N N . GLY A 1 114 ? -5.448 9.224 -42.109 1.00 56.22 114 GLY A N 1
ATOM 899 C CA . GLY A 1 114 ? -5.706 8.912 -43.514 1.00 56.22 114 GLY A CA 1
ATOM 900 C C . GLY A 1 114 ? -6.733 7.804 -43.724 1.00 56.22 114 GLY A C 1
ATOM 901 O O . GLY A 1 114 ? -6.450 6.882 -44.482 1.00 56.22 114 GLY A O 1
ATOM 902 N N . THR A 1 115 ? -7.888 7.904 -43.068 1.00 50.97 115 THR A N 1
ATOM 903 C CA . THR A 1 115 ? -9.172 7.335 -43.516 1.00 50.97 115 THR A CA 1
ATOM 904 C C . THR A 1 115 ? -10.278 8.294 -43.130 1.00 50.97 115 THR A C 1
ATOM 906 O O . THR A 1 115 ? -10.299 8.658 -41.931 1.00 50.97 115 THR A O 1
#

pLDDT: mean 72.24, std 21.22, range [36.41, 97.75]

Foldseek 3Di:
DVVVVVPDDDDPVNVVVVVLVPDDPLCVVVSVVQVPDPDHDDPVRSVVSVVVSVVVVVVVPDPPPPPPDDPDPPPPPDDDDDDDDDDDDDDDDDDDDDDDDDDDDDPPDDPVPDD